Protein AF-A0A919TK27-F1 (afdb_monomer_lite)

Sequence (82 aa):
MANDEHAAEPSAREATDRLALALEDAGFDVGR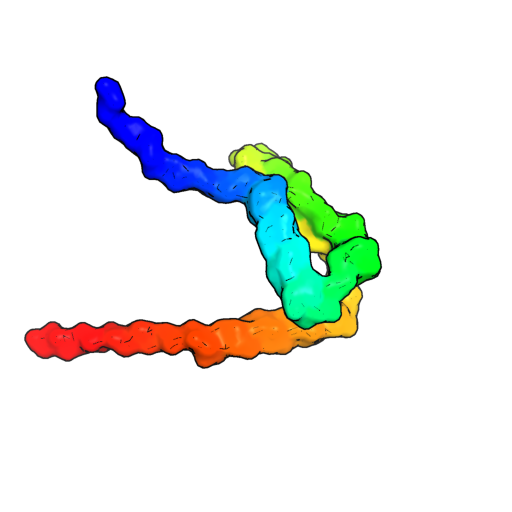DFPALNDAVDRDGSAVVHLGDVRPAIAGRLAALIHATALTADPVEEDRDK

pLDDT: mean 78.29, std 16.44, range [38.5, 92.69]

Organism: NCBI:txid571911

Secondary structure (DSSP, 8-state):
--------PPPHHHHHHHHHHHHHHTT--HHHH-TT-EEEE-TTS-EEEE--PPPHHHHHHHHHHHHHHHHHS---------

Foldseek 3Di:
DDDDPPPPDQALQNVLVVVCVVCVVLPDDCCPQQVPFDWDADPVRDTDTDSPDGDPVRVVSVVVVVVVVVVVPPDPPPPPPD

Radius of gyration: 17.37 Å; chains: 1; bounding box: 48×23×50 Å

Structure (mmCIF, N/CA/C/O backbone):
data_AF-A0A919TK27-F1
#
_entry.id   AF-A0A919TK27-F1
#
loop_
_atom_site.group_PDB
_atom_site.id
_atom_site.type_symbol
_atom_site.label_atom_id
_atom_site.label_alt_id
_atom_sit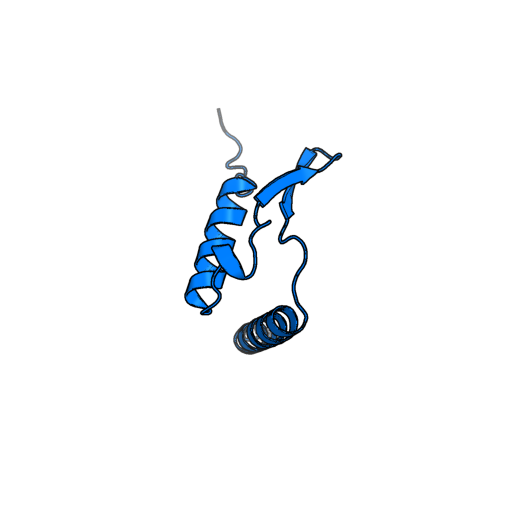e.label_comp_id
_atom_site.label_asym_id
_atom_site.label_entity_id
_atom_site.label_seq_id
_atom_site.pdbx_PDB_ins_code
_atom_site.Cartn_x
_atom_site.Cartn_y
_atom_site.Cartn_z
_atom_site.occupancy
_atom_site.B_iso_or_equiv
_atom_site.auth_seq_id
_atom_site.auth_comp_id
_atom_site.auth_asym_id
_atom_site.auth_atom_id
_atom_site.pdbx_PDB_model_num
ATOM 1 N N . MET A 1 1 ? -1.782 12.770 -40.774 1.00 43.72 1 MET A N 1
ATOM 2 C CA . MET A 1 1 ? -1.385 11.413 -40.357 1.00 43.72 1 MET A CA 1
ATOM 3 C C . MET A 1 1 ? -2.331 11.053 -39.232 1.00 43.72 1 MET A C 1
ATOM 5 O O . MET A 1 1 ? -2.306 11.732 -38.219 1.00 43.72 1 MET A O 1
ATOM 9 N N . ALA A 1 2 ? -3.277 10.159 -39.501 1.00 45.44 2 ALA A N 1
ATOM 10 C CA . ALA A 1 2 ? -4.230 9.644 -38.524 1.00 45.44 2 ALA A CA 1
ATOM 11 C C . ALA A 1 2 ? -3.707 8.304 -37.982 1.00 45.44 2 ALA A C 1
ATOM 13 O O . ALA A 1 2 ? -2.990 7.635 -38.727 1.00 45.44 2 ALA A O 1
ATOM 14 N N . ASN A 1 3 ? -4.125 7.980 -36.752 1.00 38.50 3 ASN A N 1
ATOM 15 C CA . ASN A 1 3 ? -4.174 6.695 -36.028 1.00 38.50 3 ASN A CA 1
ATOM 16 C C . ASN A 1 3 ? -3.391 6.628 -34.701 1.00 38.50 3 ASN A C 1
ATOM 18 O O . ASN A 1 3 ? -2.169 6.748 -34.691 1.00 38.50 3 ASN A O 1
ATOM 22 N N . ASP A 1 4 ? -4.172 6.367 -33.640 1.00 43.31 4 ASP A N 1
ATOM 23 C CA . ASP A 1 4 ? -3.838 5.845 -32.305 1.00 43.31 4 ASP A CA 1
ATOM 24 C C . ASP A 1 4 ? -2.978 6.773 -31.422 1.00 43.31 4 ASP A C 1
ATOM 26 O O . ASP A 1 4 ? -1.762 6.805 -31.532 1.00 43.31 4 ASP A O 1
ATOM 30 N N . GLU A 1 5 ? -3.473 7.528 -30.437 1.00 44.50 5 GLU A N 1
ATOM 31 C CA . GLU A 1 5 ? -4.493 7.194 -29.426 1.00 44.50 5 GLU A CA 1
ATOM 32 C C . GLU A 1 5 ? -4.483 5.721 -28.984 1.00 44.50 5 GLU A C 1
ATOM 34 O O . GLU A 1 5 ? -5.488 5.181 -28.536 1.00 44.50 5 GLU A O 1
ATOM 39 N N . HIS A 1 6 ? -3.311 5.075 -29.045 1.00 40.66 6 HIS A N 1
ATOM 40 C CA . HIS A 1 6 ? -3.023 4.008 -28.100 1.00 40.66 6 HIS A CA 1
ATOM 41 C C . HIS A 1 6 ? -3.148 4.674 -26.736 1.00 40.66 6 HIS A C 1
ATOM 43 O O . HIS A 1 6 ? -2.336 5.540 -26.405 1.00 40.66 6 HIS A O 1
ATOM 49 N N . ALA A 1 7 ? -4.192 4.329 -25.984 1.00 43.41 7 ALA A N 1
ATOM 50 C CA . ALA A 1 7 ? -4.220 4.523 -24.548 1.00 43.41 7 ALA A CA 1
ATOM 51 C C . ALA A 1 7 ? -2.907 3.936 -24.032 1.00 43.41 7 ALA A C 1
ATOM 53 O O . ALA A 1 7 ? -2.767 2.717 -23.958 1.00 43.41 7 ALA A O 1
ATOM 54 N N . ALA A 1 8 ? -1.899 4.793 -23.850 1.00 50.12 8 ALA A N 1
ATOM 55 C CA . ALA A 1 8 ? -0.583 4.363 -23.437 1.00 50.12 8 ALA A CA 1
ATOM 56 C C . ALA A 1 8 ? -0.816 3.691 -22.096 1.00 50.12 8 ALA A C 1
ATOM 58 O O . ALA A 1 8 ? -1.256 4.350 -21.151 1.00 50.12 8 ALA A O 1
ATOM 59 N N . GLU A 1 9 ? -0.641 2.371 -22.063 1.00 57.75 9 GLU A N 1
ATOM 60 C CA . GLU A 1 9 ? -0.749 1.609 -20.832 1.00 57.75 9 GLU A CA 1
ATOM 61 C C . GLU A 1 9 ? 0.053 2.373 -19.778 1.00 57.75 9 GLU A C 1
ATOM 63 O O . GLU A 1 9 ? 1.180 2.801 -20.078 1.00 57.75 9 GLU A O 1
ATOM 68 N N . PRO A 1 10 ? -0.542 2.667 -18.604 1.00 63.56 10 PRO A N 1
ATOM 69 C CA . PRO A 1 10 ? 0.138 3.472 -17.610 1.00 63.56 10 PRO A CA 1
ATOM 70 C C . PRO A 1 10 ? 1.500 2.835 -17.381 1.00 63.56 10 PRO A C 1
ATOM 72 O O . PRO A 1 10 ? 1.604 1.630 -17.144 1.00 63.56 10 PRO A O 1
ATOM 75 N N . SER A 1 11 ? 2.553 3.639 -17.537 1.00 82.50 11 SER A N 1
ATOM 76 C CA . SER A 1 11 ? 3.916 3.140 -17.376 1.00 82.50 11 SER A CA 1
ATOM 77 C C . SER A 1 11 ? 4.014 2.455 -16.015 1.00 82.50 11 SER A C 1
ATOM 79 O O . SER A 1 11 ? 3.381 2.926 -15.069 1.00 82.50 11 SER A O 1
ATOM 81 N N . ALA A 1 12 ? 4.808 1.386 -15.890 1.00 85.06 12 ALA A N 1
ATOM 82 C CA . ALA A 1 12 ? 4.941 0.639 -14.632 1.00 85.06 12 ALA A CA 1
ATOM 83 C C . ALA A 1 12 ? 5.129 1.583 -13.430 1.00 85.06 12 ALA A C 1
ATOM 85 O O . ALA A 1 12 ? 4.471 1.441 -12.407 1.00 85.06 12 ALA A O 1
ATOM 86 N N . ARG A 1 13 ? 5.929 2.640 -13.615 1.00 84.31 13 ARG A N 1
ATOM 87 C CA . ARG A 1 13 ? 6.125 3.727 -12.654 1.00 84.31 13 ARG A CA 1
ATOM 88 C C . ARG A 1 13 ? 4.847 4.471 -12.257 1.00 84.31 13 ARG A C 1
ATOM 90 O O . ARG A 1 13 ? 4.623 4.683 -11.075 1.00 84.31 13 ARG A O 1
ATOM 97 N N . GLU A 1 14 ? 4.022 4.885 -13.216 1.00 88.88 14 GLU A N 1
ATOM 98 C CA . GLU A 1 14 ? 2.762 5.592 -12.939 1.00 88.88 14 GLU A CA 1
ATOM 99 C C . GLU A 1 14 ? 1.755 4.673 -12.236 1.00 88.88 14 GLU A C 1
ATOM 101 O O . GLU A 1 14 ? 1.052 5.102 -11.322 1.00 88.88 14 GLU A O 1
ATOM 106 N N . ALA A 1 15 ? 1.712 3.397 -12.628 1.00 87.38 15 ALA A N 1
ATOM 107 C CA . ALA A 1 15 ? 0.894 2.393 -11.960 1.00 87.38 15 ALA A CA 1
ATOM 108 C C . ALA A 1 15 ? 1.350 2.163 -10.508 1.00 87.38 15 ALA A C 1
ATOM 110 O O . ALA A 1 15 ? 0.513 2.138 -9.606 1.00 87.38 15 ALA A O 1
ATOM 111 N N . THR A 1 16 ? 2.661 2.065 -10.267 1.00 91.12 16 THR A N 1
ATOM 112 C CA . THR A 1 16 ? 3.241 1.961 -8.921 1.00 91.12 16 THR A CA 1
ATOM 113 C C . THR A 1 16 ? 2.927 3.190 -8.070 1.00 91.12 16 THR A C 1
ATOM 115 O O . THR A 1 16 ? 2.529 3.035 -6.920 1.00 91.12 16 THR A O 1
ATOM 118 N N . ASP A 1 17 ? 3.050 4.397 -8.627 1.00 91.06 17 ASP A N 1
ATOM 119 C CA . ASP A 1 17 ? 2.776 5.656 -7.919 1.00 91.06 17 ASP A CA 1
ATOM 120 C C . ASP A 1 17 ? 1.295 5.756 -7.510 1.00 91.06 17 ASP A C 1
ATOM 122 O O . ASP A 1 17 ? 0.969 5.991 -6.346 1.00 91.06 17 ASP A O 1
ATOM 126 N N . ARG A 1 18 ? 0.375 5.439 -8.436 1.00 90.12 18 ARG A N 1
ATOM 127 C CA . ARG A 1 18 ? -1.064 5.353 -8.129 1.00 90.12 18 ARG A CA 1
ATOM 128 C C . ARG A 1 18 ? -1.374 4.296 -7.074 1.00 90.12 18 ARG A C 1
ATOM 130 O O . ARG A 1 18 ? -2.224 4.531 -6.217 1.00 90.12 18 ARG A O 1
ATOM 137 N N . LEU A 1 19 ? -0.718 3.138 -7.137 1.00 89.12 19 LEU A N 1
ATOM 138 C CA . LEU A 1 19 ? -0.916 2.074 -6.157 1.00 89.12 19 LEU A CA 1
ATOM 139 C C . LEU A 1 19 ? -0.422 2.494 -4.770 1.00 89.12 19 LEU A C 1
ATOM 141 O O . LEU A 1 19 ? -1.118 2.245 -3.789 1.00 89.12 19 LEU A O 1
ATOM 145 N N . ALA A 1 20 ? 0.732 3.159 -4.686 1.00 91.25 20 ALA A N 1
ATOM 146 C CA . ALA A 1 20 ? 1.245 3.706 -3.435 1.00 91.25 20 ALA A CA 1
ATOM 147 C C . ALA A 1 20 ? 0.234 4.678 -2.809 1.00 91.25 20 ALA A C 1
ATOM 149 O O . ALA A 1 20 ? -0.175 4.475 -1.668 1.00 91.25 20 ALA A O 1
ATOM 150 N N . LEU A 1 21 ? -0.268 5.638 -3.592 1.00 92.19 21 LEU A N 1
ATOM 151 C CA . LEU A 1 21 ? -1.277 6.597 -3.132 1.00 92.19 21 LEU A CA 1
ATOM 152 C C . LEU A 1 21 ? -2.556 5.912 -2.630 1.00 92.19 21 LEU A C 1
ATOM 154 O O . LEU A 1 21 ? -3.080 6.276 -1.581 1.00 92.19 21 LEU A O 1
ATOM 158 N N . ALA A 1 22 ? -3.051 4.902 -3.349 1.00 90.31 22 ALA A N 1
ATOM 159 C CA . ALA A 1 22 ? -4.249 4.166 -2.947 1.00 90.31 22 ALA A CA 1
ATOM 160 C C . ALA A 1 22 ? -4.045 3.370 -1.646 1.00 90.31 22 ALA A C 1
ATOM 162 O O . ALA A 1 22 ? -4.956 3.271 -0.826 1.00 90.31 22 ALA A O 1
ATOM 163 N N . LEU A 1 23 ? -2.853 2.805 -1.441 1.00 90.56 23 LEU A N 1
ATOM 164 C CA . LEU A 1 23 ? -2.502 2.111 -0.203 1.00 90.56 23 LEU A CA 1
ATOM 165 C C . LEU A 1 23 ? -2.380 3.089 0.974 1.00 90.56 23 LEU A C 1
ATOM 167 O O . LEU A 1 23 ? -2.846 2.778 2.070 1.00 90.56 23 LEU A O 1
ATOM 171 N N . GLU A 1 24 ? -1.805 4.271 0.757 1.00 91.88 24 GLU A N 1
ATOM 172 C CA . GLU A 1 24 ? -1.732 5.317 1.782 1.00 91.88 24 GLU A CA 1
ATOM 173 C C . GLU A 1 24 ? -3.121 5.835 2.177 1.00 91.88 24 GLU A C 1
ATOM 175 O O . GLU A 1 24 ? -3.412 5.938 3.369 1.00 91.88 24 GLU A O 1
ATOM 180 N N . ASP A 1 25 ? -4.010 6.080 1.208 1.00 90.62 25 ASP A N 1
ATOM 181 C CA . ASP A 1 25 ? -5.405 6.482 1.458 1.00 90.62 25 ASP A CA 1
ATOM 182 C C . ASP A 1 25 ? -6.174 5.418 2.262 1.00 90.62 25 ASP A C 1
ATOM 184 O O . ASP A 1 25 ? -6.889 5.715 3.220 1.00 90.62 25 ASP A O 1
ATOM 188 N N . ALA A 1 26 ? -5.916 4.147 1.956 1.00 87.94 26 ALA A N 1
ATOM 189 C CA . ALA A 1 26 ? -6.406 2.996 2.706 1.00 87.94 26 ALA A CA 1
ATOM 190 C C . ALA A 1 26 ? -5.808 2.848 4.126 1.00 87.94 26 ALA A C 1
ATOM 192 O O . ALA A 1 26 ? -6.233 1.973 4.892 1.00 87.94 26 ALA A O 1
ATOM 193 N N . GLY A 1 27 ? -4.832 3.678 4.503 1.00 90.50 27 GLY A N 1
ATOM 194 C CA . GLY A 1 27 ? -4.204 3.685 5.823 1.00 90.50 27 GLY A CA 1
ATOM 195 C C . GLY A 1 27 ? -3.077 2.663 5.999 1.00 90.50 27 GLY A C 1
ATOM 196 O O . GLY A 1 27 ? -2.803 2.245 7.134 1.00 90.50 27 GLY A O 1
ATOM 197 N N . PHE A 1 28 ? -2.447 2.228 4.906 1.00 91.19 28 PHE A N 1
ATOM 198 C CA . PHE A 1 28 ? -1.169 1.515 4.945 1.00 91.19 28 PHE A CA 1
ATOM 199 C C . PHE A 1 28 ? 0.004 2.495 4.925 1.00 91.19 28 PHE A C 1
ATOM 201 O O . PHE A 1 28 ? -0.070 3.557 4.319 1.00 91.19 28 PHE A O 1
ATOM 208 N N . ASP A 1 29 ? 1.117 2.114 5.548 1.00 90.00 29 ASP A N 1
ATOM 209 C CA . ASP A 1 29 ? 2.369 2.860 5.441 1.00 90.00 29 ASP A CA 1
ATOM 210 C C . ASP A 1 29 ? 3.220 2.205 4.354 1.00 90.00 29 ASP A C 1
ATOM 212 O O . ASP A 1 29 ? 3.839 1.172 4.589 1.00 90.00 29 ASP A O 1
ATOM 216 N N . VAL A 1 30 ? 3.239 2.755 3.140 1.00 88.50 30 VAL A N 1
ATOM 217 C CA . VAL A 1 30 ? 3.921 2.114 2.001 1.00 88.50 30 VAL A CA 1
ATOM 218 C C . VAL A 1 30 ? 5.418 1.925 2.262 1.00 88.50 30 VAL A C 1
ATOM 220 O O . VAL A 1 30 ? 5.962 0.865 1.958 1.00 88.50 30 VAL A O 1
ATOM 223 N N . GLY A 1 31 ? 6.078 2.883 2.918 1.00 87.50 31 GLY A N 1
ATOM 224 C CA . GLY A 1 31 ? 7.503 2.787 3.242 1.00 87.50 31 GLY A CA 1
ATOM 225 C C . GLY A 1 31 ? 7.835 1.693 4.263 1.00 87.50 31 GLY A C 1
ATOM 226 O O . GLY A 1 31 ? 8.933 1.133 4.237 1.00 87.50 31 GLY A O 1
ATOM 227 N N . ARG A 1 32 ? 6.901 1.365 5.162 1.00 87.75 32 ARG A N 1
ATOM 228 C CA . ARG A 1 32 ? 7.100 0.383 6.240 1.00 87.75 32 ARG A CA 1
ATOM 229 C C . ARG A 1 32 ? 6.459 -0.976 5.972 1.00 87.75 32 ARG A C 1
ATOM 231 O O . ARG A 1 32 ? 7.007 -2.001 6.383 1.00 87.75 32 ARG A O 1
ATOM 238 N N . ASP A 1 33 ? 5.276 -0.986 5.377 1.00 88.19 33 ASP A N 1
ATOM 239 C CA . ASP A 1 33 ? 4.466 -2.171 5.098 1.00 88.19 33 ASP A CA 1
ATOM 240 C C . ASP A 1 33 ? 4.799 -2.790 3.739 1.00 88.19 33 ASP A C 1
ATOM 242 O O . ASP A 1 33 ? 4.720 -4.014 3.620 1.00 88.19 33 ASP A O 1
ATOM 246 N N . PHE A 1 34 ? 5.230 -1.977 2.766 1.00 89.88 34 PHE A N 1
ATOM 247 C CA . PHE A 1 34 ? 5.597 -2.400 1.409 1.00 89.88 34 PHE A CA 1
ATOM 248 C C . PHE A 1 34 ? 6.950 -1.806 0.958 1.00 89.88 34 PHE A C 1
ATOM 250 O O . PHE A 1 34 ? 7.037 -1.172 -0.093 1.00 89.88 34 PHE A O 1
ATOM 257 N N . PRO A 1 35 ? 8.049 -2.022 1.707 1.00 86.19 35 PRO A N 1
ATOM 258 C CA . PRO A 1 35 ? 9.345 -1.389 1.427 1.00 86.19 35 PRO A CA 1
ATOM 259 C C . PRO A 1 35 ? 9.968 -1.796 0.081 1.00 86.19 35 PRO A C 1
ATOM 261 O O . PRO A 1 35 ? 10.890 -1.141 -0.394 1.00 86.19 35 PRO A O 1
ATOM 264 N N . ALA A 1 36 ? 9.498 -2.894 -0.513 1.00 89.00 36 ALA A N 1
ATOM 265 C CA . ALA A 1 36 ? 9.943 -3.396 -1.809 1.00 89.00 36 ALA A CA 1
ATOM 266 C C . ALA A 1 36 ? 8.962 -3.061 -2.949 1.00 89.00 36 ALA A C 1
ATOM 268 O O . ALA A 1 36 ? 9.083 -3.636 -4.034 1.00 89.00 36 ALA A O 1
ATOM 269 N N . LEU A 1 37 ? 8.011 -2.144 -2.717 1.00 89.31 37 LEU A N 1
ATOM 270 C CA . LEU A 1 37 ? 7.117 -1.645 -3.755 1.00 89.31 37 LEU A CA 1
ATOM 271 C C . LEU A 1 37 ? 7.930 -0.947 -4.853 1.00 89.31 37 LEU A C 1
ATOM 273 O O . LEU A 1 37 ? 8.544 0.089 -4.604 1.00 89.31 37 LEU A O 1
ATOM 277 N N . ASN A 1 38 ? 7.949 -1.513 -6.059 1.00 89.38 38 ASN A N 1
ATOM 278 C CA . ASN A 1 38 ? 8.667 -0.930 -7.191 1.00 89.38 38 ASN A CA 1
ATOM 279 C C . ASN A 1 38 ? 8.035 -1.287 -8.538 1.00 89.38 38 ASN A C 1
ATOM 281 O O . ASN A 1 38 ? 7.375 -2.318 -8.682 1.00 89.38 38 ASN A O 1
ATOM 285 N N . ASP A 1 39 ? 8.278 -0.431 -9.527 1.00 90.50 39 ASP A N 1
ATOM 286 C CA . ASP A 1 39 ? 8.021 -0.721 -10.929 1.00 90.50 39 ASP A CA 1
ATOM 287 C C . ASP A 1 39 ? 9.146 -1.551 -11.556 1.00 90.50 39 ASP A C 1
ATOM 289 O O . ASP A 1 39 ? 10.328 -1.288 -11.341 1.00 90.50 39 ASP A O 1
ATOM 293 N N . ALA A 1 40 ? 8.775 -2.534 -12.373 1.00 87.69 40 ALA A N 1
ATOM 294 C CA . ALA A 1 40 ? 9.719 -3.315 -13.158 1.00 87.69 40 ALA A CA 1
ATOM 295 C C . ALA A 1 40 ? 9.168 -3.619 -14.554 1.00 87.69 40 ALA A C 1
ATOM 297 O O . ALA A 1 40 ? 8.011 -3.348 -14.885 1.00 87.69 40 ALA A O 1
ATOM 298 N N . VAL A 1 41 ? 10.031 -4.198 -15.383 1.00 86.25 41 VAL A N 1
ATOM 299 C CA . VAL A 1 41 ? 9.675 -4.727 -16.697 1.00 86.25 41 VAL A CA 1
ATOM 300 C C . VAL A 1 41 ? 9.969 -6.221 -16.676 1.00 86.25 41 VAL A C 1
ATOM 302 O O . VAL A 1 41 ? 11.096 -6.625 -16.380 1.00 86.25 41 VAL A O 1
ATOM 305 N N . ASP A 1 42 ? 8.950 -7.033 -16.947 1.00 85.00 42 ASP A N 1
ATOM 306 C CA . ASP A 1 42 ? 9.077 -8.488 -16.991 1.00 85.00 42 ASP A CA 1
ATOM 307 C C . ASP A 1 42 ? 9.859 -8.948 -18.240 1.00 85.00 42 ASP A C 1
ATOM 309 O O . ASP A 1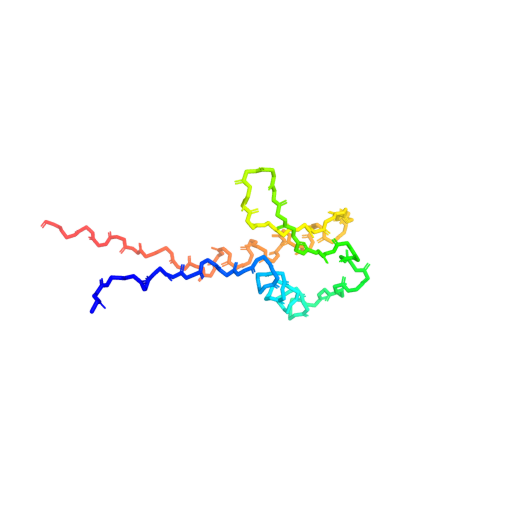 42 ? 10.149 -8.163 -19.148 1.00 85.00 42 ASP A O 1
ATOM 313 N N . ARG A 1 43 ? 10.224 -10.232 -18.312 1.00 83.50 43 ARG A N 1
ATOM 314 C CA . ARG A 1 43 ? 11.010 -10.799 -19.419 1.00 83.50 43 ARG A CA 1
ATOM 315 C C . ARG A 1 43 ? 10.311 -10.686 -20.769 1.00 83.50 43 ARG A C 1
ATOM 317 O O . ARG A 1 43 ? 10.999 -10.564 -21.779 1.00 83.50 43 ARG A O 1
ATOM 324 N N . ASP A 1 44 ? 8.984 -10.675 -20.776 1.00 86.88 44 ASP A N 1
ATOM 325 C CA . ASP A 1 44 ? 8.168 -10.454 -21.971 1.00 86.88 44 ASP A CA 1
ATOM 326 C C . ASP A 1 44 ? 8.039 -8.963 -22.351 1.00 86.88 44 ASP A C 1
ATOM 328 O O . ASP A 1 44 ? 7.304 -8.607 -23.269 1.00 86.88 44 ASP A O 1
ATOM 332 N N . GLY A 1 45 ? 8.750 -8.065 -21.658 1.00 81.56 45 GLY A N 1
ATOM 333 C CA . GLY A 1 45 ? 8.713 -6.622 -21.908 1.00 81.56 45 GLY A CA 1
ATOM 334 C C . GLY A 1 45 ? 7.479 -5.923 -21.335 1.00 81.56 45 GLY A C 1
ATOM 335 O O . GLY A 1 45 ? 7.281 -4.736 -21.585 1.00 81.56 45 GLY A O 1
ATOM 336 N N . SER A 1 46 ? 6.655 -6.638 -20.565 1.00 85.56 46 SER A N 1
ATOM 337 C CA . SER A 1 46 ? 5.447 -6.092 -19.943 1.00 85.56 46 SER A CA 1
ATOM 338 C C . SER A 1 46 ? 5.780 -5.274 -18.695 1.00 85.56 46 SER A C 1
ATOM 340 O O . SER A 1 46 ? 6.576 -5.697 -17.856 1.00 85.56 46 SER A O 1
ATOM 342 N N . ALA A 1 47 ? 5.149 -4.109 -18.563 1.00 84.38 47 ALA A N 1
ATOM 343 C CA . ALA A 1 47 ? 5.201 -3.276 -17.367 1.00 84.38 47 ALA A CA 1
ATOM 344 C C . ALA A 1 47 ? 4.525 -3.993 -16.186 1.00 84.38 47 ALA A C 1
ATOM 346 O O . ALA A 1 47 ? 3.360 -4.376 -16.278 1.00 84.38 47 ALA A O 1
ATOM 347 N N . VAL A 1 48 ? 5.240 -4.161 -15.073 1.00 87.81 48 VAL A N 1
ATOM 348 C CA . VAL A 1 48 ? 4.729 -4.842 -13.875 1.00 87.81 48 VAL A CA 1
ATOM 349 C C . VAL A 1 48 ? 5.033 -4.049 -12.608 1.00 87.81 48 VAL A C 1
ATOM 351 O O . VAL A 1 48 ? 5.985 -3.271 -12.547 1.00 87.81 48 VAL A O 1
ATOM 354 N N . VAL A 1 49 ? 4.221 -4.271 -11.574 1.00 88.50 49 VAL A N 1
ATOM 355 C CA . VAL A 1 49 ? 4.403 -3.679 -10.244 1.00 88.50 49 VAL A CA 1
ATOM 356 C C . VAL A 1 49 ? 4.675 -4.797 -9.246 1.00 88.50 49 VAL A C 1
ATOM 358 O O . VAL A 1 49 ? 3.873 -5.721 -9.100 1.00 88.50 49 VAL A O 1
ATOM 361 N N . HIS A 1 50 ? 5.801 -4.719 -8.543 1.00 88.62 50 HIS A N 1
ATOM 362 C CA . HIS A 1 50 ? 6.164 -5.671 -7.499 1.00 88.62 50 HIS A CA 1
ATOM 363 C C . HIS A 1 50 ? 5.848 -5.088 -6.131 1.00 88.62 50 HIS A C 1
ATOM 365 O O . HIS A 1 50 ? 6.380 -4.045 -5.779 1.00 88.62 50 HIS A O 1
ATOM 371 N N . LEU A 1 51 ? 5.036 -5.791 -5.338 1.00 85.25 51 LEU A N 1
ATOM 372 C CA . LEU A 1 51 ? 4.746 -5.428 -3.943 1.00 85.25 51 LEU A CA 1
ATOM 373 C C . LEU A 1 51 ? 5.810 -5.938 -2.950 1.00 85.25 51 LEU A C 1
ATOM 375 O O . LEU A 1 51 ? 5.909 -5.434 -1.833 1.00 85.25 51 LEU A O 1
ATOM 379 N N . GLY A 1 52 ? 6.583 -6.953 -3.352 1.00 86.44 52 GLY A N 1
ATOM 380 C CA . GLY A 1 52 ? 7.502 -7.688 -2.482 1.00 86.44 52 GLY A CA 1
ATOM 381 C C . GLY A 1 52 ? 6.795 -8.620 -1.493 1.00 86.44 52 GLY A C 1
ATOM 382 O O . GLY A 1 52 ? 5.668 -9.062 -1.723 1.00 86.44 52 GLY A O 1
ATOM 383 N N . ASP A 1 53 ? 7.477 -8.942 -0.393 1.00 88.75 53 ASP A N 1
ATOM 384 C CA . ASP A 1 53 ? 6.939 -9.797 0.667 1.00 88.75 53 ASP A CA 1
ATOM 385 C C . ASP A 1 53 ? 5.891 -9.063 1.512 1.00 88.75 53 ASP A C 1
ATOM 387 O O . ASP A 1 53 ? 6.193 -8.119 2.246 1.00 88.75 53 ASP A O 1
ATOM 391 N N . VAL A 1 54 ? 4.650 -9.551 1.466 1.00 88.62 54 VAL A N 1
ATOM 392 C CA . VAL A 1 54 ? 3.545 -9.009 2.264 1.00 88.62 54 VAL A CA 1
ATOM 393 C C . VAL A 1 54 ? 3.376 -9.821 3.544 1.00 88.62 54 VAL A C 1
ATOM 395 O O . VAL A 1 54 ? 3.145 -11.030 3.526 1.00 88.62 54 VAL A O 1
ATOM 398 N N . ARG A 1 55 ? 3.446 -9.145 4.693 1.00 91.19 55 ARG A N 1
ATOM 399 C CA . ARG A 1 55 ? 3.268 -9.786 6.007 1.00 91.19 55 ARG A CA 1
ATOM 400 C C . ARG A 1 55 ? 1.817 -10.253 6.206 1.00 91.19 55 ARG A C 1
ATOM 402 O O . ARG A 1 55 ? 0.907 -9.541 5.783 1.00 91.19 55 ARG A O 1
ATOM 409 N N . PRO A 1 56 ? 1.557 -11.342 6.959 1.00 92.44 56 PRO A N 1
ATOM 410 C CA . PRO A 1 56 ? 0.204 -11.888 7.137 1.00 92.44 56 PRO A CA 1
ATOM 411 C C . PRO A 1 56 ? -0.835 -10.874 7.639 1.00 92.44 56 PRO A C 1
ATOM 413 O O . PRO A 1 56 ? -1.958 -10.834 7.147 1.00 92.44 56 PRO A O 1
ATOM 416 N N . ALA A 1 57 ? -0.454 -10.010 8.586 1.00 90.19 57 ALA A N 1
ATOM 417 C CA . ALA A 1 57 ? -1.342 -8.972 9.112 1.00 90.19 57 ALA A CA 1
ATOM 418 C C . ALA A 1 57 ? -1.724 -7.921 8.052 1.00 90.19 57 ALA A C 1
ATOM 420 O O . ALA A 1 57 ? -2.855 -7.442 8.030 1.00 90.19 57 ALA A O 1
ATOM 421 N N . ILE A 1 58 ? -0.788 -7.584 7.160 1.00 91.00 58 ILE A N 1
ATOM 422 C CA . ILE A 1 58 ? -1.000 -6.630 6.067 1.00 91.00 58 ILE A CA 1
ATOM 423 C C . ILE A 1 58 ? -1.830 -7.280 4.962 1.00 91.00 58 ILE A C 1
ATOM 425 O O . ILE A 1 58 ? -2.797 -6.680 4.507 1.00 91.00 58 ILE A O 1
ATOM 429 N N . ALA A 1 59 ? -1.537 -8.537 4.619 1.00 91.25 59 ALA A N 1
ATOM 430 C CA . ALA A 1 59 ? -2.317 -9.317 3.662 1.00 91.25 59 ALA A CA 1
ATOM 431 C C . ALA A 1 59 ? -3.793 -9.434 4.081 1.00 91.25 59 ALA A C 1
ATOM 433 O O . ALA A 1 59 ? -4.681 -9.246 3.255 1.00 91.25 59 ALA A O 1
ATOM 434 N N . GLY A 1 60 ? -4.068 -9.665 5.371 1.00 92.69 60 GLY A N 1
ATOM 435 C CA . GLY A 1 60 ? -5.438 -9.705 5.894 1.00 92.69 60 GLY A CA 1
ATOM 436 C C . GLY A 1 60 ? -6.182 -8.372 5.753 1.00 92.69 60 GLY A C 1
ATOM 437 O O . GLY A 1 60 ? -7.345 -8.354 5.356 1.00 92.69 60 GLY A O 1
ATOM 438 N N . ARG A 1 61 ? -5.510 -7.244 6.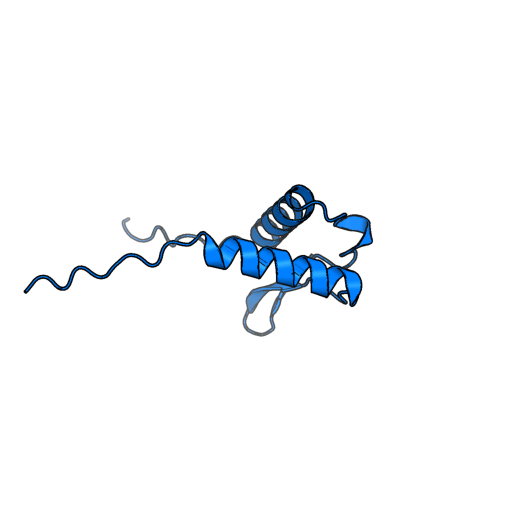024 1.00 90.56 61 ARG A N 1
ATOM 439 C CA . ARG A 1 61 ? -6.094 -5.903 5.836 1.00 90.56 61 ARG A CA 1
ATOM 440 C C . ARG A 1 61 ? -6.317 -5.586 4.356 1.00 90.56 61 ARG A C 1
ATOM 442 O O . ARG A 1 61 ? -7.364 -5.049 4.012 1.00 90.56 61 ARG A O 1
ATOM 449 N N . LEU A 1 62 ? -5.372 -5.955 3.491 1.00 88.56 62 LEU A N 1
ATOM 450 C CA . LEU A 1 62 ? -5.476 -5.759 2.045 1.00 88.56 62 LEU A CA 1
ATOM 451 C C . LEU A 1 62 ? -6.664 -6.546 1.475 1.00 88.56 62 LEU A C 1
ATOM 453 O O . LEU A 1 62 ? -7.477 -5.993 0.743 1.00 88.56 62 LEU A O 1
ATOM 457 N N . ALA A 1 63 ? -6.813 -7.812 1.876 1.00 90.31 63 ALA A N 1
ATOM 458 C CA . ALA A 1 63 ? -7.936 -8.650 1.469 1.00 90.31 63 ALA A CA 1
ATOM 459 C C . ALA A 1 63 ? -9.285 -8.064 1.913 1.00 90.31 63 ALA A C 1
ATOM 461 O O . ALA A 1 63 ? -10.231 -8.041 1.128 1.00 90.31 63 ALA A O 1
ATOM 462 N N . ALA A 1 64 ? -9.374 -7.546 3.143 1.00 88.94 64 ALA A N 1
ATOM 463 C CA . ALA A 1 64 ? -10.587 -6.895 3.634 1.00 88.94 64 ALA A CA 1
ATOM 464 C C . ALA A 1 64 ? -10.957 -5.651 2.806 1.00 88.94 64 ALA A C 1
ATOM 466 O O . ALA A 1 64 ? -12.130 -5.457 2.494 1.00 88.94 64 ALA A O 1
ATOM 467 N N . LEU A 1 65 ? -9.967 -4.847 2.409 1.00 87.12 65 LEU A N 1
ATOM 468 C CA . LEU A 1 65 ? -10.172 -3.684 1.541 1.00 87.12 65 LEU A CA 1
ATOM 469 C C . LEU A 1 65 ? -10.639 -4.066 0.141 1.00 87.12 65 LEU A C 1
ATOM 471 O O . LEU A 1 65 ? -11.605 -3.490 -0.346 1.00 87.12 65 LEU A O 1
ATOM 475 N N . ILE A 1 66 ? -10.000 -5.060 -0.478 1.00 86.94 66 ILE A N 1
ATOM 476 C CA . ILE A 1 66 ? -10.386 -5.549 -1.809 1.00 86.94 66 ILE A CA 1
ATOM 477 C C . 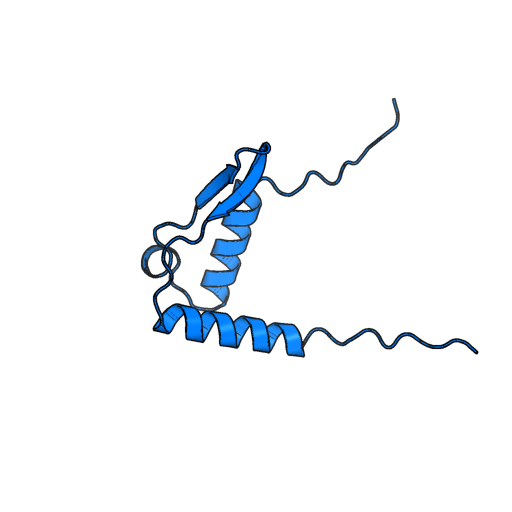ILE A 1 66 ? -11.816 -6.104 -1.786 1.00 86.94 66 ILE A C 1
ATOM 479 O O . ILE A 1 66 ? -12.601 -5.847 -2.694 1.00 86.94 66 ILE A O 1
ATOM 483 N N . HIS A 1 67 ? -12.195 -6.831 -0.733 1.00 87.06 67 HIS A N 1
ATOM 484 C CA . HIS A 1 67 ? -13.572 -7.302 -0.581 1.00 87.06 67 HIS A CA 1
ATOM 485 C C . HIS A 1 67 ? -14.569 -6.161 -0.358 1.00 87.06 67 HIS A C 1
ATOM 487 O O . HIS A 1 67 ? -15.683 -6.224 -0.876 1.00 87.06 67 HIS A O 1
ATOM 493 N N . ALA A 1 68 ? -14.185 -5.121 0.386 1.00 78.56 68 ALA A N 1
ATOM 494 C CA . ALA A 1 68 ? -15.033 -3.957 0.606 1.00 78.56 68 ALA A CA 1
ATOM 495 C C . ALA A 1 68 ? -15.265 -3.158 -0.687 1.00 78.56 68 ALA A C 1
ATOM 497 O O . ALA A 1 68 ? -16.378 -2.702 -0.921 1.00 78.56 68 ALA A O 1
ATOM 498 N N . THR A 1 69 ? -14.254 -3.018 -1.549 1.00 69.06 69 THR A N 1
ATOM 499 C CA . THR A 1 69 ? -14.397 -2.320 -2.836 1.00 69.06 69 THR A CA 1
ATOM 500 C C . THR A 1 69 ? -15.140 -3.154 -3.876 1.00 69.06 69 THR A C 1
ATOM 502 O O . THR A 1 69 ? -15.951 -2.602 -4.617 1.00 69.06 69 THR A O 1
ATOM 505 N N . ALA A 1 70 ? -14.949 -4.477 -3.893 1.00 64.12 70 ALA A N 1
ATOM 506 C CA . ALA A 1 70 ? -15.693 -5.384 -4.770 1.00 64.12 70 ALA A CA 1
ATOM 507 C C . ALA A 1 70 ? -17.203 -5.411 -4.474 1.00 64.12 70 ALA A C 1
ATOM 509 O O . ALA A 1 70 ? -17.989 -5.715 -5.364 1.00 64.12 70 ALA A O 1
ATOM 510 N N . LEU A 1 71 ? -17.614 -5.086 -3.244 1.00 58.53 71 LEU A N 1
ATOM 511 C CA . LEU A 1 71 ? -19.027 -5.022 -2.861 1.00 58.53 71 LEU A CA 1
ATOM 512 C C . LEU A 1 71 ? -19.716 -3.719 -3.309 1.00 58.53 71 LEU A C 1
ATOM 514 O O . LEU A 1 71 ? -20.935 -3.691 -3.427 1.00 58.53 71 LEU A O 1
ATOM 518 N N . THR A 1 72 ? -18.949 -2.655 -3.561 1.00 55.88 72 THR A N 1
ATOM 519 C CA . THR A 1 72 ? -19.461 -1.336 -3.989 1.00 55.88 72 THR A CA 1
ATOM 520 C C . THR A 1 72 ? -19.464 -1.174 -5.512 1.00 55.88 72 THR A C 1
ATOM 522 O O . THR A 1 72 ? -19.988 -0.194 -6.032 1.00 55.88 72 THR A O 1
ATOM 525 N N . ALA A 1 73 ? -18.875 -2.119 -6.249 1.00 55.91 73 ALA A N 1
ATOM 526 C CA . ALA A 1 73 ? -19.065 -2.214 -7.688 1.00 55.91 73 ALA A CA 1
ATOM 527 C C . ALA A 1 73 ? -20.444 -2.839 -7.942 1.00 55.91 73 ALA A C 1
ATOM 529 O O . ALA A 1 73 ? -20.564 -4.061 -8.009 1.00 55.91 73 ALA A O 1
ATOM 530 N N . ASP A 1 74 ? -21.488 -2.006 -8.026 1.00 51.72 74 ASP A N 1
ATOM 531 C CA . ASP A 1 74 ? -22.812 -2.437 -8.474 1.00 51.72 74 ASP A CA 1
ATOM 532 C C . ASP A 1 74 ? -22.659 -3.268 -9.764 1.00 51.72 74 ASP A C 1
ATOM 534 O O . ASP A 1 74 ? -22.126 -2.756 -10.759 1.00 51.72 74 ASP A O 1
ATOM 538 N N . PRO A 1 75 ? -23.072 -4.550 -9.787 1.00 55.41 75 PRO A N 1
ATOM 539 C CA . PRO A 1 75 ? -23.157 -5.279 -11.037 1.00 55.41 75 PRO A CA 1
ATOM 540 C C . PRO A 1 75 ? -24.187 -4.547 -11.892 1.00 55.41 75 PRO A C 1
ATOM 542 O O . PRO A 1 75 ? -25.354 -4.463 -11.515 1.00 55.41 75 PRO A O 1
ATOM 545 N N . VAL A 1 76 ? -23.747 -3.980 -13.015 1.00 59.34 76 VAL A N 1
ATOM 546 C CA . VAL A 1 76 ? -24.645 -3.388 -14.007 1.00 59.34 76 VAL A CA 1
ATOM 547 C C . VAL A 1 76 ? -25.644 -4.480 -14.384 1.00 59.34 76 VAL A C 1
ATOM 549 O O . VAL A 1 76 ? -25.263 -5.499 -14.960 1.00 59.34 76 VAL A O 1
ATOM 552 N N . GLU A 1 77 ? -26.892 -4.310 -13.952 1.00 55.91 77 GLU A N 1
ATOM 553 C CA . GLU A 1 77 ? -28.006 -5.183 -14.292 1.00 55.91 77 GLU A CA 1
ATOM 554 C C . GLU A 1 77 ? -28.107 -5.157 -15.822 1.00 55.91 77 GLU A C 1
ATOM 556 O O . GLU A 1 77 ? -28.430 -4.128 -16.414 1.00 55.91 77 GLU A O 1
ATOM 561 N N . GLU A 1 78 ? -27.690 -6.250 -16.471 1.00 57.03 78 GLU A N 1
ATOM 562 C CA . GLU A 1 78 ? -27.888 -6.449 -17.903 1.00 57.03 78 GLU A CA 1
ATOM 563 C C . GLU A 1 78 ? -29.397 -6.494 -18.117 1.00 57.03 78 GLU A C 1
ATOM 565 O O . GLU A 1 78 ? -30.046 -7.519 -17.879 1.00 57.03 78 GLU A O 1
ATOM 570 N N . ASP A 1 79 ? -29.951 -5.338 -18.484 1.00 58.47 79 ASP A N 1
ATOM 571 C CA . ASP A 1 79 ? -31.319 -5.206 -18.944 1.00 58.47 79 ASP A CA 1
ATOM 572 C C . ASP A 1 79 ? -31.476 -6.171 -20.120 1.00 58.47 79 ASP A C 1
ATOM 574 O O . ASP A 1 79 ? -30.968 -5.976 -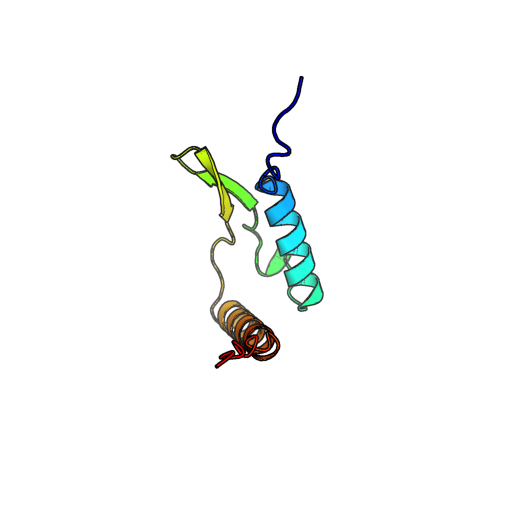21.228 1.00 58.47 79 ASP A O 1
ATOM 578 N N . ARG A 1 80 ? -32.098 -7.314 -19.824 1.00 58.47 80 ARG A N 1
ATOM 579 C CA . ARG A 1 80 ? -32.638 -8.213 -20.829 1.00 58.47 80 ARG A CA 1
ATOM 580 C C . ARG A 1 80 ? -33.796 -7.476 -21.489 1.00 58.47 80 ARG A C 1
ATOM 582 O O . ARG A 1 80 ? -34.961 -7.742 -21.180 1.00 58.47 80 ARG A O 1
ATOM 589 N N . ASP A 1 81 ? -33.467 -6.626 -22.450 1.00 68.44 81 ASP A N 1
ATOM 590 C CA . ASP A 1 81 ? -34.412 -6.119 -23.430 1.00 68.44 81 ASP A CA 1
ATOM 591 C C . ASP A 1 81 ? -34.832 -7.274 -24.360 1.00 68.44 81 ASP A C 1
ATOM 593 O O . ASP A 1 81 ? -34.189 -7.633 -25.346 1.00 68.44 81 ASP A O 1
ATOM 597 N N . LYS A 1 82 ? -35.866 -7.947 -23.858 1.00 57.06 82 LYS A N 1
ATOM 598 C CA . LYS A 1 82 ? -37.037 -8.570 -24.483 1.00 57.06 82 LYS A CA 1
ATOM 599 C C . LYS A 1 82 ? -37.117 -8.712 -26.008 1.00 57.06 82 LYS A C 1
ATOM 601 O O . LYS A 1 82 ? -37.075 -7.690 -26.725 1.00 57.06 82 LYS A O 1
#